Protein AF-A0A3C1LAD2-F1 (afdb_monomer_lite)

Sequence (73 aa):
MMIDLHHGQPIRFGVDGHKGVSMGSDGQLRIVEVADVGEDALLVHDAQREDPGLAFALARLSHDDHSATPFGV

Structure (mmCIF, N/CA/C/O backbone):
data_AF-A0A3C1LAD2-F1
#
_entry.id   AF-A0A3C1LAD2-F1
#
loop_
_atom_site.group_PDB
_atom_site.id
_atom_site.type_symbol
_atom_site.label_atom_id
_atom_site.label_alt_id
_atom_site.label_comp_id
_atom_site.label_asym_id
_atom_site.label_entity_id
_atom_site.label_seq_id
_atom_site.pdbx_PDB_ins_code
_atom_site.Cartn_x
_atom_site.Cartn_y
_atom_site.Cartn_z
_atom_site.occupancy
_atom_site.B_iso_or_equiv
_atom_site.auth_seq_id
_atom_site.auth_comp_id
_atom_site.auth_asym_id
_atom_site.auth_atom_id
_atom_site.pdbx_PDB_model_num
ATOM 1 N N . MET A 1 1 ? 10.382 10.153 -7.523 1.00 54.78 1 MET A N 1
ATOM 2 C CA . MET A 1 1 ? 9.095 9.715 -8.130 1.00 54.78 1 MET A CA 1
ATOM 3 C C . MET A 1 1 ? 7.924 10.391 -7.404 1.00 54.78 1 MET A C 1
ATOM 5 O O . MET A 1 1 ? 8.148 10.950 -6.343 1.00 54.78 1 MET A O 1
ATOM 9 N N . MET A 1 2 ? 6.711 10.409 -7.951 1.00 58.25 2 MET A N 1
ATOM 10 C CA . MET A 1 2 ? 5.513 10.934 -7.273 1.00 58.25 2 MET A CA 1
ATOM 11 C C . MET A 1 2 ? 4.452 9.833 -7.312 1.00 58.25 2 MET A C 1
ATOM 13 O O . MET A 1 2 ? 4.329 9.156 -8.331 1.00 58.25 2 MET A O 1
ATOM 17 N N . ILE A 1 3 ? 3.773 9.599 -6.191 1.00 66.31 3 ILE A N 1
ATOM 18 C CA . ILE A 1 3 ? 2.673 8.636 -6.087 1.00 66.31 3 ILE A CA 1
ATOM 19 C C . ILE A 1 3 ? 1.424 9.466 -5.817 1.00 66.31 3 ILE A C 1
ATOM 21 O O . ILE A 1 3 ? 1.319 10.049 -4.739 1.00 66.31 3 ILE A O 1
ATOM 25 N N . ASP A 1 4 ? 0.520 9.545 -6.793 1.00 67.19 4 ASP A N 1
ATOM 26 C CA . ASP A 1 4 ? -0.785 10.176 -6.597 1.00 67.19 4 ASP A CA 1
ATOM 27 C C . ASP A 1 4 ? -1.667 9.240 -5.770 1.00 67.19 4 ASP A C 1
ATOM 29 O O . ASP A 1 4 ? -2.057 8.155 -6.205 1.00 67.19 4 ASP A O 1
ATOM 33 N N . LEU A 1 5 ? -1.938 9.654 -4.535 1.00 72.00 5 LEU A N 1
ATOM 34 C CA . LEU A 1 5 ? -2.802 8.934 -3.614 1.00 72.00 5 LEU A CA 1
ATOM 35 C C . LEU A 1 5 ? -4.200 9.547 -3.677 1.00 72.00 5 LEU A C 1
ATOM 37 O O . LEU A 1 5 ? -4.412 10.682 -3.259 1.00 72.00 5 LEU 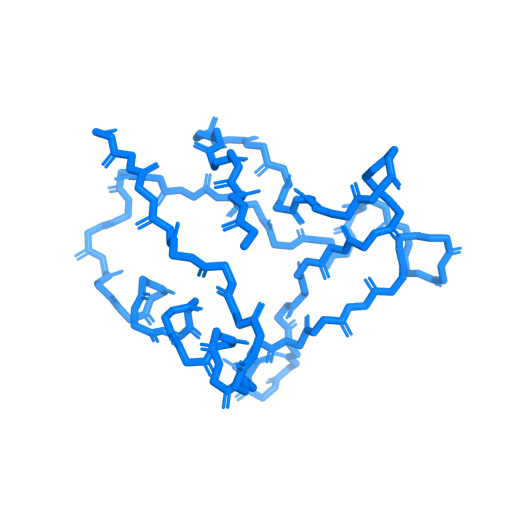A O 1
ATOM 41 N N . HIS A 1 6 ? -5.161 8.779 -4.182 1.00 76.38 6 HIS A N 1
ATOM 42 C CA . HIS A 1 6 ? -6.566 9.168 -4.203 1.00 76.38 6 HIS A CA 1
ATOM 43 C C . HIS A 1 6 ? -7.334 8.424 -3.117 1.00 76.38 6 HIS A C 1
ATOM 45 O O . HIS A 1 6 ? -7.290 7.195 -3.038 1.00 76.38 6 HIS A O 1
ATOM 51 N N . HIS A 1 7 ? -8.057 9.169 -2.281 1.00 78.00 7 HIS A N 1
ATOM 52 C CA . HIS A 1 7 ? -8.912 8.578 -1.257 1.00 78.00 7 HIS A CA 1
ATOM 53 C C . HIS A 1 7 ? -9.943 7.626 -1.889 1.00 78.00 7 HIS A C 1
ATOM 55 O O . HIS A 1 7 ? -10.591 7.961 -2.882 1.00 78.00 7 HIS A O 1
ATOM 61 N N . GLY A 1 8 ? -10.085 6.437 -1.306 1.00 80.62 8 GLY A N 1
ATOM 62 C CA . GLY A 1 8 ? -10.986 5.387 -1.770 1.00 80.62 8 GLY A CA 1
ATOM 63 C C . GLY A 1 8 ? -10.474 4.589 -2.973 1.00 80.62 8 GLY A C 1
ATOM 64 O O . GLY A 1 8 ? -11.201 3.726 -3.461 1.00 80.62 8 GLY A O 1
ATOM 65 N N . GLN A 1 9 ? -9.246 4.832 -3.451 1.00 84.25 9 GLN A N 1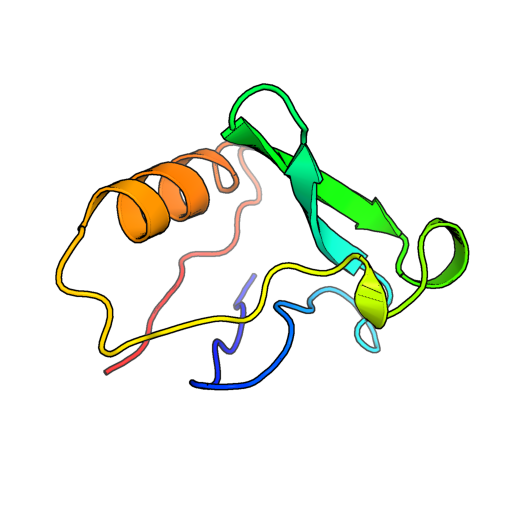
ATOM 66 C CA . GLN A 1 9 ? -8.655 4.091 -4.571 1.00 84.25 9 GLN A CA 1
ATOM 67 C C . GLN A 1 9 ? -7.478 3.206 -4.135 1.00 84.25 9 GLN A C 1
ATOM 69 O O . GLN A 1 9 ? -6.763 3.547 -3.187 1.00 84.25 9 GLN A O 1
ATOM 74 N N . PRO A 1 10 ? -7.251 2.063 -4.812 1.00 87.31 10 PRO A N 1
ATOM 75 C CA . PRO A 1 10 ? -6.079 1.233 -4.569 1.00 87.31 10 PRO A CA 1
ATOM 76 C C . PRO A 1 10 ? -4.795 2.010 -4.865 1.00 87.31 10 PRO A C 1
ATOM 78 O O . PRO A 1 10 ? -4.684 2.705 -5.877 1.00 87.31 10 PRO A O 1
ATOM 81 N N . ILE A 1 11 ? -3.804 1.868 -3.989 1.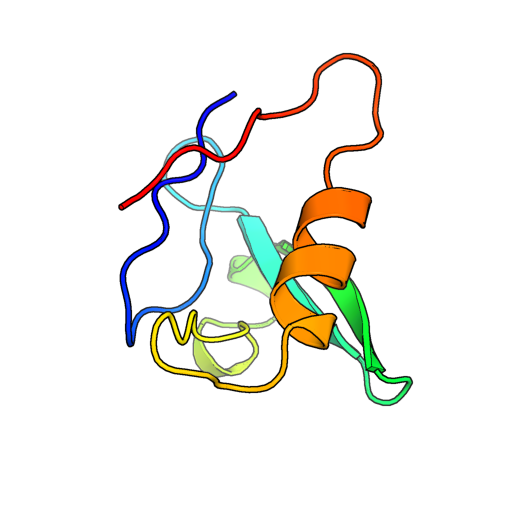00 85.69 11 ILE A N 1
ATOM 82 C CA . ILE A 1 11 ? -2.510 2.532 -4.132 1.00 85.69 11 ILE A CA 1
ATOM 83 C C . ILE A 1 11 ? -1.736 1.864 -5.266 1.00 85.69 11 ILE A C 1
ATOM 85 O O . ILE A 1 11 ? -1.264 0.732 -5.127 1.00 85.69 11 ILE A O 1
ATOM 89 N N . ARG A 1 12 ? -1.582 2.592 -6.376 1.00 86.88 12 ARG A N 1
ATOM 90 C CA . ARG A 1 12 ? -0.874 2.158 -7.586 1.00 86.88 12 ARG A CA 1
ATOM 91 C C . ARG A 1 12 ? 0.161 3.189 -8.001 1.00 86.88 12 ARG A C 1
ATOM 93 O O . ARG A 1 12 ? -0.047 4.387 -7.840 1.00 86.88 12 ARG A O 1
ATOM 100 N N . PHE A 1 13 ? 1.286 2.721 -8.523 1.00 82.06 13 PHE A N 1
ATOM 101 C CA . PHE A 1 13 ? 2.387 3.577 -8.951 1.00 82.06 13 PHE A CA 1
ATOM 102 C C . PHE A 1 13 ? 3.310 2.867 -9.951 1.00 82.06 13 PHE A C 1
ATOM 104 O O . PHE A 1 13 ? 3.147 1.688 -10.266 1.00 82.06 13 PHE A O 1
ATOM 111 N N . GLY A 1 14 ? 4.294 3.606 -10.468 1.00 75.94 14 GLY A N 1
ATOM 112 C CA . GLY A 1 14 ? 5.163 3.156 -11.558 1.00 75.94 14 GLY A CA 1
ATOM 113 C C . GLY A 1 14 ? 4.568 3.441 -12.941 1.00 75.94 14 GLY A C 1
ATOM 114 O O . GLY A 1 14 ? 3.436 3.902 -13.056 1.00 75.94 14 GLY A O 1
ATOM 115 N N . VAL A 1 15 ? 5.351 3.187 -13.997 1.00 75.00 15 VAL A N 1
ATOM 116 C CA . VAL A 1 15 ? 4.918 3.327 -15.404 1.00 75.00 15 VAL A CA 1
ATOM 117 C C . VAL A 1 15 ? 3.606 2.571 -15.621 1.00 75.00 15 VAL A C 1
ATOM 119 O O . VAL A 1 15 ? 3.529 1.385 -15.324 1.00 75.00 15 VAL A O 1
ATOM 122 N N . ASP A 1 16 ? 2.558 3.261 -16.059 1.00 78.75 16 ASP A N 1
ATOM 123 C CA . ASP A 1 16 ? 1.227 2.686 -16.312 1.00 78.75 16 ASP A CA 1
ATOM 124 C C . ASP A 1 16 ? 0.539 2.010 -15.100 1.00 78.75 16 ASP A C 1
ATOM 126 O O . ASP A 1 16 ? -0.431 1.273 -15.265 1.00 78.75 16 ASP A O 1
ATOM 130 N N . GLY A 1 17 ? 1.004 2.248 -13.864 1.00 79.69 17 GLY A N 1
ATOM 131 C CA . GLY A 1 17 ? 0.379 1.693 -12.654 1.00 79.69 17 GLY A CA 1
ATOM 132 C C . GLY A 1 17 ? 0.549 0.176 -12.483 1.00 79.69 17 GLY A C 1
ATOM 133 O O . GLY A 1 17 ? -0.335 -0.478 -11.916 1.00 79.69 17 GLY A O 1
ATOM 134 N N . HIS A 1 18 ? 1.661 -0.379 -12.985 1.00 85.19 18 HIS A N 1
ATOM 135 C CA . HIS A 1 18 ? 1.998 -1.808 -12.877 1.00 85.19 18 HIS A CA 1
ATOM 136 C C . HIS A 1 18 ? 2.316 -2.267 -11.446 1.00 85.19 18 HIS A C 1
ATOM 138 O O . HIS A 1 18 ? 2.091 -3.433 -11.125 1.00 85.19 18 HIS A O 1
ATOM 144 N N . LYS A 1 19 ? 2.773 -1.363 -10.567 1.00 86.88 19 LYS A N 1
ATOM 145 C CA . LYS A 1 19 ? 3.041 -1.669 -9.155 1.00 86.88 19 LYS A CA 1
ATOM 146 C C . LYS A 1 19 ? 1.918 -1.167 -8.262 1.00 86.88 19 LYS A C 1
ATOM 148 O O . LYS A 1 19 ? 1.296 -0.141 -8.537 1.00 86.88 19 LYS A O 1
ATOM 153 N N . GLY A 1 20 ? 1.711 -1.856 -7.151 1.00 88.81 20 GLY A N 1
ATOM 154 C CA . GLY A 1 20 ? 0.814 -1.425 -6.090 1.00 88.81 20 GLY A CA 1
ATOM 155 C C . GLY A 1 20 ? 1.358 -1.753 -4.707 1.00 88.81 20 GLY A C 1
ATOM 156 O O . GLY A 1 20 ? 2.374 -2.436 -4.560 1.00 88.81 20 GLY A O 1
ATOM 157 N N . VAL A 1 21 ? 0.695 -1.224 -3.682 1.00 87.06 21 VAL A N 1
ATOM 158 C CA . VAL A 1 21 ? 1.006 -1.541 -2.283 1.00 87.06 21 VAL A CA 1
ATOM 159 C C . VAL A 1 21 ? -0.008 -2.550 -1.776 1.00 87.06 21 VAL A C 1
ATOM 161 O O . VAL A 1 21 ? -1.204 -2.325 -1.918 1.00 87.06 21 VAL A O 1
ATOM 164 N N . SER A 1 22 ? 0.448 -3.626 -1.143 1.00 89.75 22 SER A N 1
ATOM 165 C CA . SER A 1 22 ? -0.407 -4.550 -0.395 1.00 89.75 22 SER A CA 1
ATOM 166 C C . SER A 1 22 ? 0.012 -4.599 1.071 1.00 89.75 22 SER A C 1
ATOM 168 O O . SER A 1 22 ? 1.164 -4.322 1.423 1.00 89.75 22 SER A O 1
ATOM 170 N N . MET A 1 23 ? -0.938 -4.929 1.943 1.00 87.00 23 MET A N 1
ATOM 171 C CA . MET A 1 23 ? -0.675 -5.170 3.359 1.00 87.00 23 MET A CA 1
ATOM 172 C C . MET A 1 23 ? -0.634 -6.676 3.593 1.00 87.00 23 MET A C 1
ATOM 174 O O . MET A 1 23 ? -1.616 -7.376 3.354 1.00 87.00 23 MET A O 1
ATOM 178 N N . GLY A 1 24 ? 0.512 -7.180 4.048 1.00 84.25 24 GLY A N 1
ATOM 179 C CA . GLY A 1 24 ? 0.630 -8.579 4.438 1.00 84.25 24 GLY A CA 1
ATOM 180 C C . GLY A 1 24 ? -0.159 -8.885 5.707 1.00 84.25 24 GLY A C 1
ATOM 181 O O . GLY A 1 24 ? -0.527 -7.994 6.473 1.00 84.25 24 GLY A O 1
ATOM 182 N N . SER A 1 25 ? -0.362 -10.172 5.977 1.00 82.62 25 SER A N 1
ATOM 183 C CA . SER A 1 25 ? -1.017 -10.656 7.202 1.00 82.62 25 SER A CA 1
ATOM 184 C C . SER A 1 25 ? -0.278 -10.278 8.493 1.00 82.62 25 SER A C 1
ATOM 186 O O . SER A 1 25 ? -0.839 -10.364 9.579 1.00 82.62 25 SER A O 1
ATOM 188 N N . ASP A 1 26 ? 0.987 -9.882 8.379 1.00 82.50 26 ASP A N 1
ATOM 189 C CA . ASP A 1 26 ? 1.839 -9.373 9.451 1.00 82.50 26 ASP A CA 1
ATOM 190 C C . ASP A 1 26 ? 1.699 -7.856 9.677 1.00 82.50 26 ASP A C 1
ATOM 192 O O . ASP A 1 26 ? 2.410 -7.288 10.504 1.00 82.50 26 ASP A O 1
ATOM 196 N N . GLY A 1 27 ? 0.811 -7.188 8.933 1.00 79.69 27 GLY A N 1
ATOM 197 C CA . GLY A 1 27 ? 0.609 -5.739 8.989 1.00 79.69 27 GLY A CA 1
ATOM 198 C C . GLY A 1 27 ? 1.712 -4.935 8.300 1.00 79.69 27 GLY A C 1
ATOM 199 O O . GLY A 1 27 ? 1.691 -3.705 8.347 1.00 79.69 27 GLY A O 1
ATOM 200 N N . GLN A 1 28 ? 2.675 -5.598 7.649 1.00 82.25 28 GLN A N 1
ATOM 201 C CA . GLN A 1 28 ? 3.727 -4.919 6.902 1.00 82.25 28 GLN A CA 1
ATOM 202 C C . GLN A 1 28 ? 3.265 -4.606 5.484 1.00 82.25 28 GLN A C 1
ATOM 204 O O . GLN A 1 28 ? 2.701 -5.457 4.791 1.00 82.25 28 GLN A O 1
ATOM 209 N N . LEU A 1 29 ? 3.554 -3.385 5.039 1.00 85.38 29 LEU A N 1
ATOM 210 C CA . LEU A 1 29 ? 3.308 -2.992 3.661 1.00 85.38 29 LEU A CA 1
ATOM 211 C C . LEU A 1 29 ? 4.422 -3.504 2.753 1.00 85.38 29 LEU A C 1
ATOM 213 O O . LEU A 1 29 ? 5.599 -3.473 3.118 1.00 85.38 29 LEU A O 1
ATOM 217 N N . ARG A 1 30 ? 4.048 -3.953 1.558 1.00 85.81 30 ARG A N 1
ATOM 218 C CA . ARG A 1 30 ? 4.974 -4.432 0.531 1.00 85.81 30 ARG A CA 1
ATOM 219 C C . ARG A 1 30 ? 4.580 -3.881 -0.828 1.00 85.81 30 ARG A C 1
ATOM 221 O O . ARG A 1 30 ? 3.401 -3.676 -1.108 1.00 85.81 30 ARG A O 1
ATOM 228 N N . ILE A 1 31 ? 5.586 -3.670 -1.667 1.00 86.12 31 ILE A N 1
ATOM 229 C CA . ILE A 1 31 ? 5.388 -3.357 -3.078 1.00 86.12 31 ILE A CA 1
ATOM 230 C C . ILE A 1 31 ? 5.199 -4.676 -3.819 1.00 86.12 31 ILE A C 1
ATOM 232 O O . ILE A 1 31 ? 6.027 -5.579 -3.695 1.00 86.12 31 ILE A O 1
ATOM 236 N N . VAL A 1 32 ? 4.116 -4.775 -4.577 1.00 88.38 32 VAL A N 1
ATOM 237 C CA . VAL A 1 32 ? 3.751 -5.954 -5.365 1.00 88.38 32 VAL A CA 1
ATOM 238 C C . VAL A 1 32 ? 3.416 -5.542 -6.794 1.00 88.38 32 VAL A C 1
ATOM 240 O O . VAL A 1 32 ? 3.038 -4.397 -7.049 1.00 88.38 32 VAL A O 1
ATOM 243 N N . GLU A 1 33 ? 3.563 -6.469 -7.734 1.00 89.56 33 GLU A N 1
ATOM 244 C CA . GLU A 1 33 ? 3.091 -6.283 -9.105 1.00 89.56 33 GLU A CA 1
ATOM 245 C C . GLU A 1 33 ? 1.581 -6.532 -9.150 1.00 89.56 33 GLU A C 1
ATOM 247 O O . GLU A 1 33 ? 1.099 -7.578 -8.709 1.00 89.56 33 GLU A O 1
ATOM 252 N N . VAL A 1 34 ? 0.816 -5.583 -9.694 1.00 89.75 34 VAL A N 1
ATOM 253 C CA . VAL A 1 34 ? -0.653 -5.693 -9.782 1.00 89.75 34 VAL A CA 1
ATOM 254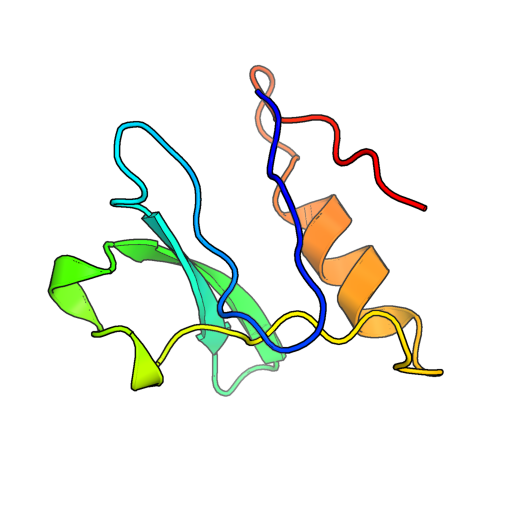 C C . VAL A 1 34 ? -1.059 -6.901 -10.630 1.00 89.75 34 VAL A C 1
ATOM 256 O O . VAL A 1 34 ? -2.067 -7.540 -10.347 1.00 89.75 34 VAL A O 1
ATOM 259 N N . ALA A 1 35 ? -0.246 -7.252 -11.629 1.00 88.44 35 ALA A N 1
ATOM 260 C CA . ALA A 1 35 ? -0.457 -8.432 -12.462 1.00 88.44 35 ALA A CA 1
ATOM 261 C C . ALA A 1 35 ? -0.378 -9.757 -11.678 1.00 88.44 35 ALA A C 1
ATOM 263 O O . ALA A 1 35 ? -1.035 -10.720 -12.068 1.00 88.44 35 ALA A O 1
ATOM 264 N N . ASP A 1 36 ? 0.381 -9.800 -10.577 1.00 87.62 36 ASP A N 1
ATOM 265 C CA . ASP A 1 36 ? 0.603 -11.022 -9.797 1.00 87.62 36 ASP A CA 1
ATOM 266 C C . ASP A 1 36 ? -0.454 -11.220 -8.703 1.00 87.62 36 ASP A C 1
ATOM 268 O O . ASP A 1 36 ? -0.838 -12.352 -8.410 1.00 87.62 36 ASP A O 1
ATOM 272 N N . VAL A 1 37 ? -0.919 -10.129 -8.082 1.00 86.25 37 VAL A N 1
ATOM 273 C CA . VAL A 1 37 ? -1.842 -10.186 -6.931 1.00 86.25 37 VAL A CA 1
ATOM 274 C C . VAL A 1 37 ? -3.278 -9.762 -7.252 1.00 86.25 37 VAL A C 1
ATOM 276 O O . VAL A 1 37 ? -4.186 -10.074 -6.486 1.00 86.25 37 VAL A O 1
ATOM 279 N N . GLY A 1 38 ? -3.496 -9.073 -8.374 1.00 86.31 38 GLY A N 1
ATOM 280 C CA . GLY A 1 38 ? -4.780 -8.465 -8.723 1.00 86.31 38 GLY A CA 1
ATOM 281 C C . GLY A 1 38 ? -5.078 -7.174 -7.949 1.00 86.31 38 GLY A C 1
ATOM 282 O O . GLY A 1 38 ? -4.480 -6.881 -6.914 1.00 86.31 38 GLY A O 1
ATOM 283 N N . GLU A 1 39 ? -6.020 -6.378 -8.460 1.00 84.12 39 GLU A N 1
ATOM 284 C CA . GLU A 1 39 ? -6.384 -5.081 -7.866 1.00 84.12 39 GLU A CA 1
ATOM 285 C C . GLU A 1 39 ? -7.053 -5.220 -6.490 1.00 84.12 39 GLU A C 1
ATOM 287 O O . GLU A 1 39 ? -6.882 -4.352 -5.637 1.00 84.12 39 GLU A O 1
ATOM 292 N N . ASP A 1 40 ? -7.739 -6.337 -6.240 1.00 85.38 40 ASP A N 1
ATOM 293 C CA . ASP A 1 40 ? -8.445 -6.604 -4.981 1.00 85.38 40 ASP A CA 1
ATOM 294 C C . ASP A 1 40 ? -7.499 -6.826 -3.788 1.00 85.38 40 ASP A C 1
ATOM 296 O O . ASP A 1 40 ? -7.890 -6.657 -2.634 1.00 85.38 40 ASP A O 1
ATOM 300 N N . ALA A 1 41 ? -6.246 -7.208 -4.053 1.00 86.19 41 ALA A N 1
ATOM 301 C CA . ALA A 1 41 ? -5.221 -7.402 -3.028 1.00 86.19 41 ALA A CA 1
ATOM 302 C C . ALA A 1 41 ? -4.479 -6.103 -2.669 1.00 86.19 41 ALA A C 1
ATOM 304 O O . ALA A 1 41 ? -3.622 -6.097 -1.776 1.00 86.19 41 ALA A O 1
ATOM 305 N N . LEU A 1 42 ? -4.766 -5.008 -3.378 1.00 88.19 42 LEU A N 1
ATOM 306 C CA . LEU A 1 42 ? -4.117 -3.728 -3.154 1.00 88.19 42 LEU A CA 1
ATOM 307 C C . LEU A 1 42 ? -4.744 -2.994 -1.974 1.00 88.19 42 LEU A C 1
ATOM 309 O O . LEU A 1 42 ? -5.954 -2.972 -1.762 1.00 88.19 42 LEU A O 1
ATOM 313 N N . LEU A 1 43 ? -3.882 -2.332 -1.217 1.00 87.56 43 LEU A N 1
ATOM 314 C CA . LEU A 1 43 ? -4.273 -1.444 -0.147 1.00 87.56 43 LEU A CA 1
ATOM 315 C C . LEU A 1 43 ? -4.977 -0.223 -0.745 1.00 87.56 43 LEU A C 1
ATOM 317 O O . LEU A 1 43 ? -4.400 0.502 -1.555 1.00 87.56 43 LEU A O 1
ATOM 321 N N . VAL A 1 44 ? -6.206 0.024 -0.304 1.00 87.50 44 VAL A N 1
ATOM 322 C CA . VAL A 1 44 ? -6.959 1.232 -0.644 1.00 87.50 44 VAL A CA 1
ATOM 323 C C . VAL A 1 44 ? -6.483 2.386 0.229 1.00 87.50 44 VAL A C 1
ATOM 325 O O . VAL A 1 44 ? -6.380 2.255 1.452 1.00 87.50 44 VAL A O 1
ATOM 328 N N . HIS A 1 45 ? -6.174 3.519 -0.397 1.00 83.19 45 HIS A N 1
ATOM 329 C CA . HIS A 1 45 ? -5.800 4.720 0.329 1.00 83.19 45 HIS A CA 1
ATOM 330 C C . HIS A 1 45 ? -7.024 5.323 1.016 1.00 83.19 45 HIS A C 1
ATOM 332 O O . HIS A 1 45 ? -8.010 5.663 0.368 1.00 83.19 45 HIS A O 1
ATOM 338 N N . ASP A 1 46 ? -6.938 5.503 2.329 1.00 80.19 46 ASP A N 1
ATOM 339 C CA . ASP A 1 46 ? -7.952 6.188 3.118 1.00 80.19 46 ASP A CA 1
ATOM 340 C C . ASP A 1 46 ? -7.345 7.433 3.777 1.00 80.19 46 ASP A C 1
ATOM 342 O O . ASP A 1 46 ? -6.723 7.355 4.835 1.00 80.19 46 ASP A O 1
ATOM 346 N N . ALA A 1 47 ? -7.526 8.586 3.129 1.00 70.69 47 ALA A N 1
ATOM 347 C CA . ALA A 1 47 ? -7.133 9.893 3.658 1.00 70.69 47 ALA A CA 1
ATOM 348 C C . ALA A 1 47 ? -7.914 10.342 4.912 1.00 70.69 47 ALA A C 1
ATOM 350 O O . ALA A 1 47 ? -7.452 11.230 5.624 1.00 70.69 47 ALA A O 1
ATOM 351 N N . GLN A 1 48 ? -9.088 9.764 5.194 1.00 74.50 48 GLN A N 1
ATOM 352 C CA . GLN A 1 48 ? -9.895 10.113 6.371 1.00 74.50 48 GLN A CA 1
ATOM 353 C C . GLN A 1 48 ? -9.576 9.231 7.579 1.00 74.50 48 GLN A C 1
ATOM 355 O O . GLN A 1 48 ? -10.154 9.414 8.652 1.00 74.50 48 GLN A O 1
ATOM 360 N N . ARG A 1 49 ? -8.658 8.275 7.420 1.00 73.38 49 ARG A N 1
ATOM 361 C CA . ARG A 1 49 ? -8.256 7.383 8.494 1.00 73.38 49 ARG A CA 1
ATOM 362 C C . ARG A 1 49 ? -7.592 8.179 9.618 1.00 73.38 49 ARG A C 1
ATOM 364 O O . ARG A 1 49 ? -6.508 8.726 9.453 1.00 73.38 49 ARG A O 1
ATOM 371 N N . GLU A 1 50 ? -8.229 8.178 10.788 1.00 66.75 50 GLU A N 1
ATOM 372 C CA . GLU A 1 50 ? -7.725 8.852 11.997 1.00 66.75 50 GLU A CA 1
ATOM 373 C C . GLU A 1 50 ? -6.455 8.197 12.567 1.00 66.75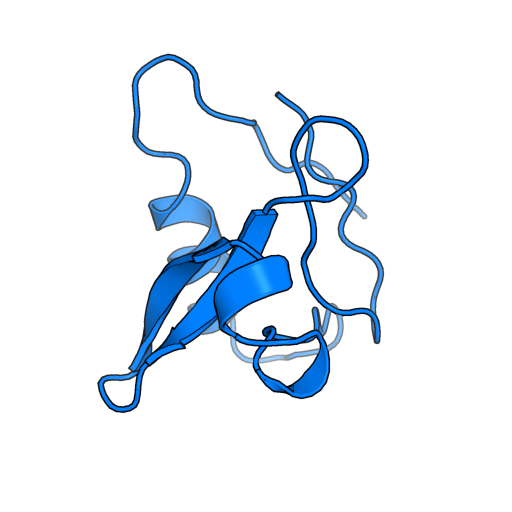 50 GLU A C 1
ATOM 375 O O . GLU A 1 50 ? -5.728 8.809 13.344 1.00 66.75 50 GLU A O 1
ATOM 380 N N . ASP A 1 51 ? -6.182 6.947 12.184 1.00 69.12 51 ASP A N 1
ATOM 381 C CA . ASP A 1 51 ? -4.995 6.194 12.581 1.00 69.12 51 ASP A CA 1
ATOM 382 C C . ASP A 1 51 ? -3.786 6.564 11.694 1.00 69.12 51 ASP A C 1
ATOM 384 O O . ASP A 1 51 ? -3.720 6.151 10.527 1.00 69.12 51 ASP A O 1
ATOM 388 N N . PRO A 1 52 ? -2.785 7.286 12.238 1.00 70.50 52 PRO A N 1
ATOM 389 C CA . PRO A 1 52 ? -1.621 7.730 11.478 1.00 70.50 52 PRO A CA 1
ATOM 390 C C . PRO A 1 52 ? -0.665 6.583 11.117 1.00 70.50 52 PRO A C 1
ATOM 392 O O . PRO A 1 52 ? 0.264 6.786 10.329 1.00 70.50 52 PRO A O 1
ATOM 395 N N . GLY A 1 53 ? -0.854 5.376 11.665 1.00 73.81 53 GLY A N 1
ATOM 396 C CA . GLY A 1 53 ? 0.022 4.227 11.440 1.00 73.81 53 GLY A CA 1
ATOM 397 C C . GLY A 1 53 ? 0.158 3.856 9.963 1.00 73.81 53 GLY A C 1
ATOM 398 O O . GLY A 1 53 ? 1.253 3.511 9.515 1.00 73.81 53 GLY A O 1
ATOM 399 N N . LEU A 1 54 ? -0.915 4.011 9.180 1.00 75.38 54 LEU A N 1
ATOM 400 C CA . LEU A 1 54 ? -0.888 3.743 7.741 1.00 75.38 54 LEU A CA 1
ATOM 401 C C . LEU A 1 54 ? 0.006 4.736 6.989 1.00 75.38 54 LEU A C 1
ATOM 403 O O . LEU A 1 54 ? 0.798 4.333 6.139 1.00 75.38 54 LEU A O 1
ATOM 407 N N . ALA A 1 55 ? -0.078 6.022 7.337 1.00 73.81 55 ALA A N 1
ATOM 408 C CA . ALA A 1 55 ? 0.741 7.068 6.733 1.00 73.81 55 ALA A CA 1
ATOM 409 C C . ALA A 1 55 ? 2.234 6.860 7.041 1.00 73.81 55 ALA A C 1
ATOM 411 O O . ALA A 1 55 ? 3.072 6.951 6.143 1.00 73.81 55 ALA A O 1
ATOM 412 N N . PHE A 1 56 ? 2.571 6.490 8.282 1.00 74.38 56 PHE A N 1
ATOM 413 C CA . PHE A 1 56 ? 3.949 6.153 8.657 1.00 74.38 56 PHE A CA 1
ATOM 414 C C . PHE A 1 56 ? 4.472 4.903 7.945 1.00 74.38 56 PHE A C 1
ATOM 416 O O . PHE A 1 56 ? 5.628 4.875 7.519 1.00 74.38 56 PHE A O 1
ATOM 423 N N . ALA A 1 57 ? 3.639 3.872 7.793 1.00 76.69 57 ALA A N 1
ATOM 424 C CA . ALA A 1 57 ? 4.019 2.664 7.070 1.00 76.69 57 ALA A CA 1
ATOM 425 C C . ALA A 1 57 ? 4.274 2.954 5.579 1.00 76.69 57 ALA A C 1
ATOM 427 O O . ALA A 1 57 ? 5.255 2.458 5.023 1.00 76.69 57 ALA A O 1
ATOM 428 N N . LEU A 1 58 ? 3.457 3.810 4.954 1.00 75.94 58 LEU A N 1
ATOM 429 C CA . LEU A 1 58 ? 3.663 4.273 3.577 1.00 75.94 58 LEU A CA 1
ATOM 430 C C . LEU A 1 58 ? 4.961 5.080 3.433 1.00 75.94 58 LEU A C 1
ATOM 432 O O . LEU A 1 58 ? 5.727 4.838 2.504 1.00 75.94 58 LEU A O 1
ATOM 436 N N . ALA A 1 59 ? 5.266 5.968 4.382 1.00 72.94 59 ALA A N 1
ATOM 437 C CA . ALA A 1 59 ? 6.523 6.722 4.397 1.00 72.94 59 ALA A CA 1
ATOM 438 C C . ALA A 1 59 ? 7.768 5.826 4.554 1.00 72.94 59 ALA A C 1
ATOM 440 O O . ALA A 1 59 ? 8.870 6.210 4.174 1.00 72.94 59 ALA A O 1
ATOM 441 N N . ARG A 1 60 ? 7.619 4.614 5.104 1.00 73.44 60 ARG A N 1
ATOM 442 C CA . ARG A 1 60 ? 8.725 3.655 5.239 1.00 73.44 60 ARG A CA 1
ATOM 443 C C . ARG A 1 60 ? 8.985 2.853 3.960 1.00 73.44 60 ARG A C 1
ATOM 445 O O . ARG A 1 60 ? 10.090 2.346 3.794 1.00 73.44 60 ARG A O 1
ATOM 452 N N . LEU A 1 61 ? 8.009 2.763 3.054 1.00 69.19 61 LEU A N 1
ATOM 453 C CA . LEU A 1 61 ? 8.197 2.161 1.727 1.00 69.19 61 LEU A CA 1
ATOM 454 C C . LEU A 1 61 ? 9.070 3.027 0.808 1.00 69.19 61 LEU A C 1
ATOM 456 O O . LEU A 1 61 ? 9.630 2.516 -0.154 1.00 69.19 61 LEU A O 1
ATOM 460 N N . SER A 1 62 ? 9.204 4.324 1.094 1.00 62.19 62 SER A N 1
ATOM 461 C CA . SER A 1 62 ? 9.969 5.278 0.286 1.00 62.19 62 SER A CA 1
ATOM 462 C C . SER A 1 62 ? 11.452 5.359 0.686 1.00 62.19 62 SER A C 1
ATOM 464 O O . SER A 1 62 ? 12.012 6.455 0.689 1.00 62.19 62 SER A O 1
ATOM 466 N N . HIS A 1 63 ? 12.085 4.255 1.104 1.00 48.91 63 HIS A N 1
ATOM 467 C CA . HIS A 1 63 ? 13.430 4.290 1.708 1.00 48.91 63 HIS A CA 1
ATOM 468 C C . HIS A 1 63 ? 14.574 3.719 0.853 1.00 48.91 63 HIS A C 1
ATOM 470 O O . HIS A 1 63 ? 15.647 3.453 1.384 1.00 48.91 63 HIS A O 1
ATOM 476 N N . ASP A 1 64 ? 14.399 3.584 -0.460 1.00 44.03 64 ASP A N 1
ATOM 477 C CA . ASP A 1 64 ? 15.538 3.406 -1.374 1.00 44.03 64 ASP A CA 1
ATOM 478 C C . ASP A 1 64 ? 16.006 4.780 -1.897 1.00 44.03 64 ASP A C 1
ATOM 480 O O . ASP A 1 64 ? 15.181 5.654 -2.148 1.00 44.03 64 ASP A O 1
ATOM 484 N N . ASP A 1 65 ? 17.304 5.011 -2.106 1.00 45.91 65 ASP A N 1
ATOM 485 C CA . ASP A 1 65 ? 17.908 6.321 -2.464 1.00 45.91 65 ASP A CA 1
ATOM 486 C C . ASP A 1 65 ? 17.457 6.930 -3.830 1.00 45.91 65 ASP A C 1
ATOM 488 O O . ASP A 1 65 ? 18.081 7.841 -4.372 1.00 45.91 65 ASP A O 1
ATOM 492 N N . HIS A 1 66 ? 16.367 6.435 -4.427 1.00 50.75 66 HIS A N 1
ATOM 493 C CA . HIS A 1 66 ? 15.668 6.939 -5.626 1.00 50.75 66 HIS A CA 1
ATOM 494 C C . HIS A 1 66 ? 14.175 7.252 -5.368 1.00 50.75 66 HIS A C 1
ATOM 496 O O . HIS A 1 66 ? 13.364 7.370 -6.297 1.00 50.75 66 HIS A O 1
ATOM 502 N N . SER A 1 67 ? 13.786 7.348 -4.099 1.00 47.41 67 SER A N 1
ATOM 503 C CA . SER A 1 67 ? 12.393 7.218 -3.682 1.00 47.41 67 SER A CA 1
ATOM 504 C C . SER A 1 67 ? 11.475 8.379 -4.035 1.00 47.41 67 SER A C 1
ATOM 506 O O . SER A 1 67 ? 11.865 9.536 -4.197 1.00 47.41 67 SER A O 1
ATOM 508 N N . ALA A 1 68 ? 10.201 8.028 -4.196 1.00 53.28 68 ALA A N 1
ATOM 509 C CA . ALA A 1 68 ? 9.129 8.976 -4.395 1.00 53.28 68 ALA A CA 1
ATOM 510 C C . ALA A 1 68 ? 8.833 9.749 -3.115 1.00 53.28 68 ALA A C 1
ATOM 512 O O . ALA A 1 68 ? 8.524 9.126 -2.107 1.00 53.28 68 ALA A O 1
ATOM 513 N N . THR A 1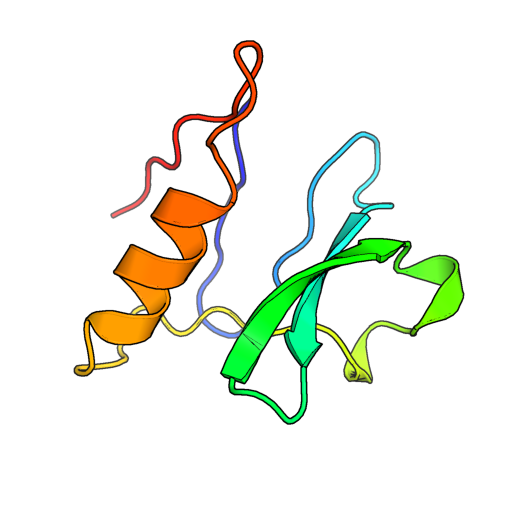 69 ? 8.875 11.079 -3.167 1.00 54.19 69 THR A N 1
ATOM 514 C CA . THR A 1 69 ? 8.363 11.919 -2.083 1.00 54.19 69 THR A CA 1
ATOM 515 C C . THR A 1 69 ? 6.839 11.965 -2.215 1.00 54.19 69 THR A C 1
ATOM 517 O O . THR A 1 69 ? 6.355 12.496 -3.218 1.00 54.19 69 THR A O 1
ATOM 520 N N . PRO A 1 70 ? 6.059 11.415 -1.268 1.00 50.94 70 PRO A N 1
ATOM 521 C CA . PRO A 1 70 ? 4.605 11.518 -1.310 1.00 50.94 70 PRO A CA 1
ATOM 522 C C . PRO A 1 70 ? 4.198 12.951 -0.946 1.00 50.94 70 PRO A C 1
ATOM 524 O O . PRO A 1 70 ? 4.656 13.485 0.065 1.00 50.94 70 PRO A O 1
ATOM 527 N N . PHE A 1 71 ? 3.359 13.578 -1.767 1.00 46.88 71 PHE A N 1
ATOM 528 C CA . PHE A 1 71 ? 2.796 14.909 -1.526 1.00 46.88 71 PHE A CA 1
ATOM 529 C C . PHE A 1 71 ? 1.301 14.858 -1.863 1.00 46.88 71 PHE A C 1
ATOM 531 O O . PHE A 1 71 ? 0.947 14.391 -2.941 1.00 46.88 71 PHE A O 1
ATOM 538 N N . GLY A 1 72 ? 0.438 15.314 -0.952 1.00 66.81 72 GLY A N 1
ATOM 539 C CA . GLY A 1 72 ? -1.020 15.324 -1.116 1.00 66.81 72 GLY A CA 1
ATOM 540 C C . GLY A 1 72 ? -1.701 16.086 0.025 1.00 66.81 72 GLY A C 1
ATOM 541 O O . GLY A 1 72 ? -1.159 16.118 1.131 1.00 66.81 72 GLY A O 1
ATOM 542 N N . VAL A 1 73 ? -2.825 16.748 -0.278 1.00 50.56 73 VAL A N 1
ATOM 543 C CA . VAL A 1 73 ? -3.670 17.509 0.669 1.00 50.56 73 VAL A CA 1
ATOM 544 C C . VAL A 1 73 ? -4.778 16.653 1.260 1.00 50.56 73 VAL A C 1
ATOM 546 O O . VAL A 1 73 ? -5.272 15.763 0.534 1.00 50.56 73 VAL A O 1
#

pLDDT: mean 75.25, std 12.95, range [44.03, 89.75]

Radius of gyration: 11.61 Å; chains: 1; bounding box: 29×28×29 Å

Secondary structure (DSSP, 8-state):
------TTSB-EESGGG-EEEEE-TTS-EEEEEHHHH-GGGSPBP-TT-S-THHHHHHHHH--STT-------

Foldseek 3Di:
DEFDADAQAFGFDDDVRQWGWAQDPVRAIDIDGCVVVPRVRGDHDHPPDPDCVVVVNVVVVQPDPVGHDYDDD